Protein AF-A0AAJ1UDT7-F1 (afdb_monomer)

Nearest PDB structures (foldseek):
  6r1m-assembly1_B  TM=7.738E-01  e=2.959E+00  Escherichia coli
  6x94-assembly1_A  TM=7.320E-01  e=2.959E+00  Methanosarcina mazei Go1
  6r1m-assembly1_A  TM=7.835E-01  e=3.579E+00  Escherichia coli
  3qne-assembly1_A  TM=5.877E-01  e=6.746E+00  Candida albicans

Structure (mmCIF, N/CA/C/O backbone):
data_AF-A0AAJ1UDT7-F1
#
_entry.id   AF-A0AAJ1UDT7-F1
#
loop_
_atom_site.group_PDB
_atom_site.id
_atom_site.type_symbol
_atom_site.label_atom_id
_atom_site.label_alt_id
_atom_site.label_comp_id
_atom_site.label_asym_id
_atom_site.label_entity_id
_atom_site.label_seq_id
_atom_site.pdbx_PDB_ins_code
_atom_site.Cartn_x
_atom_site.Cartn_y
_atom_site.Cartn_z
_atom_site.occupancy
_atom_site.B_iso_or_equiv
_atom_site.auth_seq_id
_atom_site.auth_comp_id
_atom_site.auth_asym_id
_atom_site.auth_atom_id
_atom_site.pdbx_PDB_model_num
ATOM 1 N N . MET A 1 1 ? -9.057 -3.446 -27.666 1.00 34.09 1 MET A N 1
ATOM 2 C CA . MET A 1 1 ? -7.595 -3.585 -27.483 1.00 34.09 1 MET A CA 1
ATOM 3 C C . MET A 1 1 ? -7.185 -2.738 -26.291 1.00 34.09 1 MET A C 1
ATOM 5 O O . MET A 1 1 ? -7.239 -1.519 -26.394 1.00 34.09 1 MET A O 1
ATOM 9 N N . TYR A 1 2 ? -6.841 -3.351 -25.158 1.00 33.16 2 TYR A N 1
ATOM 10 C CA . TYR A 1 2 ? -6.226 -2.615 -24.051 1.00 33.16 2 TYR A CA 1
ATOM 11 C C . TYR A 1 2 ? -4.789 -2.281 -24.462 1.00 33.16 2 TYR A C 1
ATOM 13 O O . TYR A 1 2 ? -3.961 -3.177 -24.604 1.00 33.16 2 TYR A O 1
ATOM 21 N N . LYS A 1 3 ? -4.513 -1.002 -24.743 1.00 38.91 3 LYS A N 1
ATOM 22 C CA . LYS A 1 3 ? -3.144 -0.517 -24.932 1.00 38.91 3 LYS A CA 1
ATOM 23 C C . LYS A 1 3 ? -2.453 -0.612 -23.577 1.00 38.91 3 LYS A C 1
ATOM 25 O O . LYS A 1 3 ? -2.772 0.158 -22.678 1.00 38.91 3 LYS A O 1
ATOM 30 N N . ILE A 1 4 ? -1.542 -1.568 -23.432 1.00 43.66 4 ILE A N 1
ATOM 31 C CA . ILE A 1 4 ? -0.603 -1.587 -22.314 1.00 43.66 4 ILE A CA 1
ATOM 32 C C . ILE A 1 4 ? 0.256 -0.333 -22.496 1.00 43.66 4 ILE A C 1
ATOM 34 O O . ILE A 1 4 ? 1.068 -0.263 -23.418 1.00 43.66 4 ILE A O 1
ATOM 38 N N . GLN A 1 5 ? 0.001 0.701 -21.695 1.00 48.53 5 GLN A N 1
ATOM 39 C CA . GLN A 1 5 ? 0.920 1.824 -21.563 1.00 48.53 5 GLN A CA 1
ATOM 40 C C . GLN A 1 5 ? 2.182 1.261 -20.918 1.00 48.53 5 GLN A C 1
ATOM 42 O O . GLN A 1 5 ? 2.215 0.995 -19.720 1.00 48.53 5 GLN A O 1
ATOM 47 N N . VAL A 1 6 ? 3.198 1.008 -21.738 1.00 51.22 6 VAL A N 1
ATOM 48 C CA . VAL A 1 6 ? 4.539 0.713 -21.246 1.00 51.22 6 VAL A CA 1
ATOM 49 C C . VAL A 1 6 ? 5.098 2.053 -20.789 1.00 51.22 6 VAL A C 1
ATOM 51 O O . VAL A 1 6 ? 5.567 2.845 -21.604 1.00 51.22 6 VAL A O 1
ATOM 54 N N . LEU A 1 7 ? 4.925 2.364 -19.505 1.00 57.94 7 LEU A N 1
ATOM 55 C CA . LEU A 1 7 ? 5.589 3.514 -18.903 1.00 57.94 7 LEU A CA 1
ATOM 56 C C . LEU A 1 7 ? 7.108 3.290 -18.991 1.00 57.94 7 LEU A C 1
ATOM 58 O O . LEU A 1 7 ? 7.557 2.154 -18.798 1.00 57.94 7 LEU A O 1
ATOM 62 N N . PRO A 1 8 ? 7.905 4.334 -19.271 1.00 67.81 8 PRO A N 1
ATOM 63 C CA . PRO A 1 8 ? 9.346 4.281 -19.069 1.00 67.81 8 PRO A CA 1
ATOM 64 C C . PRO A 1 8 ? 9.648 3.758 -17.662 1.00 67.81 8 PRO A C 1
ATOM 66 O O . PRO A 1 8 ? 8.950 4.105 -16.707 1.00 67.81 8 PRO A O 1
ATOM 69 N N . PHE A 1 9 ? 10.672 2.916 -17.534 1.00 67.25 9 PHE A N 1
ATOM 70 C CA . PHE A 1 9 ? 11.012 2.239 -16.279 1.00 67.25 9 PHE A CA 1
ATOM 71 C C . PHE A 1 9 ? 11.140 3.216 -15.093 1.00 67.25 9 PHE A C 1
ATOM 73 O O . PHE A 1 9 ? 10.596 2.962 -14.019 1.00 67.25 9 PHE A O 1
ATOM 80 N N . ASP A 1 10 ? 11.740 4.386 -15.325 1.00 71.56 10 ASP A N 1
ATOM 81 C CA . ASP A 1 10 ? 11.875 5.448 -14.323 1.00 71.56 10 ASP A CA 1
ATOM 82 C C . ASP A 1 10 ? 10.526 6.039 -13.883 1.00 71.56 10 ASP A C 1
ATOM 84 O O . ASP A 1 10 ? 10.299 6.283 -12.698 1.00 71.56 10 ASP A O 1
ATOM 88 N N . GLU A 1 11 ? 9.582 6.225 -14.809 1.00 77.88 11 GLU A N 1
ATOM 89 C CA . GLU A 1 11 ? 8.242 6.724 -14.478 1.00 77.88 11 GLU A CA 1
ATOM 90 C C . G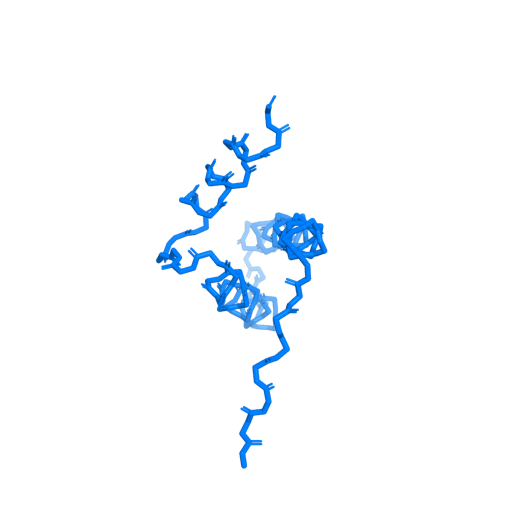LU A 1 11 ? 7.438 5.692 -13.681 1.00 77.88 11 GLU A C 1
ATOM 92 O O . GLU A 1 11 ? 6.708 6.058 -12.756 1.00 77.88 11 GLU A O 1
ATOM 97 N N . ALA A 1 12 ? 7.593 4.404 -13.997 1.00 76.62 12 ALA A N 1
ATOM 98 C CA . ALA A 1 12 ? 6.966 3.320 -13.2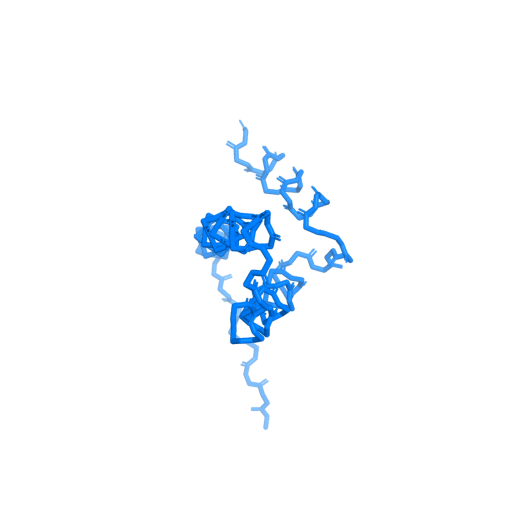47 1.00 76.62 12 ALA A CA 1
ATOM 99 C C . ALA A 1 12 ? 7.509 3.238 -11.808 1.00 76.62 12 ALA A C 1
ATOM 101 O O . ALA A 1 12 ? 6.722 3.104 -10.869 1.00 76.62 12 ALA A O 1
ATOM 102 N N . LEU A 1 13 ? 8.824 3.399 -11.616 1.00 81.00 13 LEU A N 1
ATOM 103 C CA . LEU A 1 13 ? 9.449 3.447 -10.288 1.00 81.00 13 LEU A CA 1
ATOM 104 C C . LEU A 1 13 ? 8.984 4.660 -9.470 1.00 81.00 13 LEU A C 1
ATOM 106 O O . LEU A 1 13 ? 8.662 4.519 -8.289 1.00 81.00 13 LEU A O 1
ATOM 110 N N . VAL A 1 14 ? 8.887 5.842 -10.088 1.00 84.69 14 VAL A N 1
ATOM 111 C CA . VAL A 1 14 ? 8.379 7.059 -9.425 1.00 84.69 14 VAL A CA 1
ATOM 112 C C . VAL A 1 14 ? 6.901 6.923 -9.044 1.00 84.69 14 VAL A C 1
ATOM 11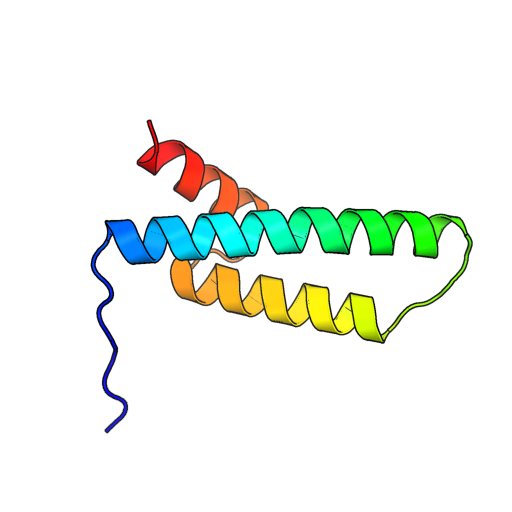4 O O . VAL A 1 14 ? 6.480 7.417 -7.998 1.00 84.69 14 VAL A O 1
ATOM 117 N N . GLN A 1 15 ? 6.083 6.263 -9.864 1.00 84.38 15 GLN A N 1
ATOM 118 C CA . GLN A 1 15 ? 4.687 6.000 -9.502 1.00 84.38 15 GLN A CA 1
ATOM 119 C C . GLN A 1 15 ? 4.575 4.967 -8.379 1.00 84.38 15 GLN A C 1
ATOM 121 O O . GLN A 1 15 ? 3.813 5.169 -7.432 1.00 84.38 15 GLN A O 1
ATOM 126 N N . LEU A 1 16 ? 5.375 3.902 -8.438 1.00 85.81 16 LEU A N 1
ATOM 127 C CA . LEU A 1 16 ? 5.439 2.885 -7.395 1.00 85.81 16 LEU A CA 1
ATOM 128 C C . LEU A 1 16 ? 5.866 3.479 -6.042 1.00 85.81 16 LEU A C 1
ATOM 130 O O . LEU A 1 16 ? 5.254 3.166 -5.019 1.00 85.81 16 LEU A O 1
ATOM 134 N N . SER A 1 17 ? 6.859 4.373 -6.020 1.00 87.50 17 SER A N 1
ATOM 135 C CA . SER A 1 17 ? 7.308 5.023 -4.783 1.00 87.50 17 SER A CA 1
ATOM 136 C C . SER A 1 17 ? 6.213 5.889 -4.152 1.00 87.50 17 SER A C 1
ATOM 138 O O . SER A 1 17 ? 5.965 5.774 -2.949 1.00 87.50 17 SER A O 1
ATOM 140 N N . LYS A 1 18 ? 5.475 6.663 -4.960 1.00 90.81 18 LYS A N 1
ATOM 141 C CA . LYS A 1 18 ? 4.312 7.448 -4.504 1.00 90.81 18 LYS A CA 1
ATOM 142 C C . LYS A 1 18 ? 3.202 6.565 -3.940 1.00 90.81 18 LYS A C 1
ATOM 144 O O . LYS A 1 18 ? 2.646 6.875 -2.889 1.00 90.81 18 LYS A O 1
ATOM 149 N N . LEU A 1 19 ? 2.887 5.452 -4.605 1.00 91.25 19 LEU A N 1
ATOM 150 C CA . LEU A 1 19 ? 1.875 4.508 -4.121 1.00 91.25 19 LEU A CA 1
ATOM 151 C C . LEU A 1 19 ? 2.274 3.890 -2.777 1.00 91.25 19 LEU A C 1
ATOM 153 O O . LEU A 1 19 ? 1.443 3.799 -1.872 1.00 91.25 19 LEU A O 1
ATOM 157 N N . ILE A 1 20 ? 3.545 3.511 -2.620 1.00 90.12 20 ILE A N 1
ATOM 158 C CA . ILE A 1 20 ? 4.077 2.988 -1.356 1.00 90.12 20 ILE A CA 1
ATOM 159 C C . ILE A 1 20 ? 4.001 4.046 -0.247 1.00 90.12 20 ILE A C 1
ATOM 161 O O . ILE A 1 20 ? 3.633 3.720 0.885 1.00 90.12 20 ILE A O 1
ATOM 165 N N . GLU A 1 21 ? 4.337 5.302 -0.538 1.00 92.00 21 GLU A N 1
ATOM 166 C CA . GLU A 1 21 ? 4.255 6.399 0.434 1.00 92.00 21 GLU A CA 1
ATOM 167 C C . GLU A 1 21 ? 2.808 6.674 0.873 1.00 92.00 21 GLU A C 1
ATOM 169 O O . GLU A 1 21 ? 2.524 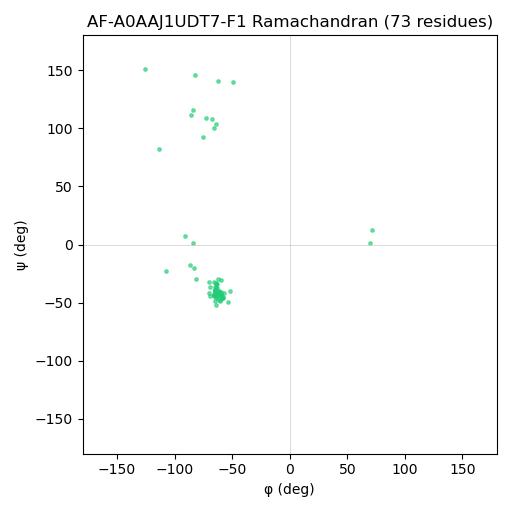6.765 2.074 1.00 92.00 21 GLU A O 1
ATOM 174 N N . ASN A 1 22 ? 1.875 6.695 -0.082 1.00 93.44 22 ASN A N 1
ATOM 175 C CA . ASN A 1 22 ? 0.444 6.809 0.194 1.00 93.44 22 ASN A CA 1
ATOM 176 C C . ASN A 1 22 ? -0.045 5.646 1.064 1.00 93.44 22 ASN A C 1
ATOM 178 O O . ASN A 1 22 ? -0.692 5.873 2.087 1.00 93.44 22 ASN A O 1
ATOM 182 N N . TYR A 1 23 ? 0.332 4.409 0.726 1.00 92.88 23 TYR A N 1
ATOM 183 C CA . TYR A 1 23 ? -0.013 3.232 1.523 1.00 92.88 23 TYR A CA 1
ATOM 184 C C . TYR A 1 23 ? 0.493 3.355 2.964 1.00 92.88 23 TYR A C 1
ATOM 186 O O . TYR A 1 23 ? -0.269 3.119 3.899 1.00 92.88 23 TYR A O 1
ATOM 194 N N . LYS A 1 24 ? 1.748 3.778 3.175 1.00 91.94 24 LYS A N 1
ATOM 195 C CA . LYS A 1 24 ? 2.309 3.981 4.524 1.00 91.94 24 LYS A CA 1
ATOM 196 C C . LYS A 1 24 ? 1.524 5.023 5.319 1.00 91.94 24 LYS A C 1
ATOM 198 O O . LYS A 1 24 ? 1.236 4.804 6.497 1.00 91.94 24 LYS A O 1
ATOM 203 N N . THR A 1 25 ? 1.164 6.131 4.678 1.00 94.56 25 THR A N 1
ATOM 204 C CA . THR A 1 25 ? 0.408 7.221 5.305 1.00 94.56 25 THR A CA 1
ATOM 205 C C . THR A 1 25 ? -0.977 6.753 5.735 1.00 94.56 25 THR A C 1
ATOM 207 O O . THR A 1 25 ? -1.335 6.878 6.908 1.00 94.56 25 THR A O 1
ATOM 210 N N . ILE A 1 26 ? -1.728 6.141 4.819 1.00 92.75 26 ILE A N 1
ATOM 211 C CA . ILE A 1 26 ? -3.079 5.642 5.093 1.00 92.75 26 ILE A CA 1
ATOM 212 C C . ILE A 1 26 ? -3.040 4.509 6.122 1.00 92.75 26 ILE A C 1
ATOM 214 O O . ILE A 1 26 ? -3.849 4.491 7.046 1.00 92.75 26 ILE A O 1
ATOM 218 N N . HIS A 1 27 ? -2.051 3.614 6.054 1.00 93.25 27 HIS A N 1
ATOM 219 C CA . HIS A 1 27 ? -1.905 2.513 7.007 1.00 93.25 27 HIS A CA 1
ATOM 220 C C . HIS A 1 27 ? -1.636 3.021 8.429 1.00 93.25 27 HIS A C 1
ATOM 222 O O . HIS A 1 27 ? -2.150 2.468 9.401 1.00 93.25 27 HIS A O 1
ATOM 228 N N . ASN A 1 28 ? -0.869 4.105 8.570 1.00 94.12 28 ASN A N 1
ATOM 229 C CA . ASN A 1 28 ? -0.650 4.752 9.861 1.00 94.12 28 ASN A CA 1
ATOM 230 C C . ASN A 1 28 ? -1.954 5.337 10.432 1.00 94.12 28 ASN A C 1
ATOM 232 O O . ASN A 1 28 ? -2.224 5.189 11.624 1.00 94.12 28 ASN A O 1
ATOM 236 N N . ILE A 1 29 ? -2.780 5.965 9.590 1.00 92.88 29 ILE A N 1
ATOM 237 C CA . ILE A 1 29 ? -4.096 6.486 9.995 1.00 92.88 29 ILE A CA 1
ATOM 238 C C . ILE A 1 29 ? -5.019 5.331 10.398 1.00 92.88 29 ILE A C 1
ATOM 240 O O . ILE A 1 29 ? -5.576 5.363 11.494 1.00 92.88 29 ILE A O 1
ATOM 244 N N . TYR A 1 30 ? -5.108 4.282 9.576 1.00 92.94 30 TYR A N 1
ATOM 245 C CA . TYR A 1 30 ? -5.876 3.071 9.876 1.00 92.94 30 TYR A CA 1
ATOM 246 C C . TYR A 1 30 ? -5.472 2.466 11.221 1.00 92.94 30 TYR A C 1
ATOM 248 O O . TYR A 1 30 ? -6.321 2.208 12.069 1.00 92.94 30 TYR A O 1
ATOM 256 N N . SER A 1 31 ? -4.167 2.295 11.453 1.00 92.12 31 SER A N 1
ATOM 257 C CA . SER A 1 31 ? -3.634 1.738 12.700 1.00 92.12 31 SER A CA 1
ATOM 258 C C . SER A 1 31 ? -4.028 2.587 13.913 1.00 92.12 31 SER A C 1
ATOM 260 O O . SER A 1 31 ? -4.499 2.053 14.917 1.00 92.12 31 SER A O 1
ATOM 262 N N . LYS A 1 32 ? -3.930 3.919 13.807 1.00 94.06 32 LYS A N 1
ATOM 263 C CA . LYS A 1 32 ? -4.369 4.844 14.863 1.00 94.06 32 LYS A CA 1
ATOM 264 C C . LYS A 1 32 ? -5.878 4.783 15.110 1.00 94.06 32 LYS A C 1
ATOM 266 O O . LYS A 1 32 ? -6.292 4.805 16.266 1.00 94.06 32 LYS A O 1
ATOM 271 N N . ASN A 1 33 ? -6.693 4.702 14.061 1.00 91.81 33 ASN A N 1
ATOM 272 C CA . ASN A 1 33 ? -8.150 4.583 14.182 1.00 91.81 33 ASN A CA 1
ATOM 273 C C . ASN A 1 33 ? -8.536 3.251 14.835 1.00 91.81 33 ASN A C 1
ATOM 275 O O . ASN A 1 33 ? -9.307 3.237 15.794 1.00 91.81 33 ASN A O 1
ATOM 279 N N . LYS A 1 34 ? -7.896 2.156 14.419 1.00 89.06 34 LYS A N 1
ATOM 280 C CA . LYS A 1 34 ? -8.092 0.821 14.989 1.00 89.06 34 LYS A CA 1
ATOM 281 C C . LYS A 1 34 ? -7.713 0.754 16.469 1.00 89.06 34 LYS A C 1
ATOM 283 O O . LYS A 1 34 ? -8.458 0.180 17.256 1.00 89.06 34 LYS A O 1
ATOM 288 N N . GLN A 1 35 ? -6.614 1.395 16.878 1.00 92.62 35 GLN A N 1
ATOM 289 C CA . GLN A 1 35 ? -6.236 1.519 18.297 1.00 92.62 35 GLN A CA 1
ATOM 290 C C . GLN A 1 35 ? -7.273 2.290 19.125 1.00 92.62 35 GLN A C 1
ATOM 292 O O . GLN A 1 35 ? -7.441 2.018 20.310 1.00 92.62 35 GLN A O 1
ATOM 297 N N . LYS A 1 36 ? -7.989 3.233 18.504 1.00 92.94 36 LYS A N 1
ATOM 298 C CA . LYS A 1 36 ? -9.095 3.974 19.126 1.00 92.94 36 LYS A CA 1
ATOM 299 C C . LYS A 1 36 ? -10.434 3.224 19.070 1.00 92.94 36 LYS A C 1
ATOM 301 O O . LYS A 1 36 ? -11.437 3.770 19.517 1.00 92.94 36 LYS A O 1
ATOM 306 N N . GLY A 1 37 ? -10.469 2.012 18.508 1.00 90.81 37 GLY A N 1
ATOM 307 C CA . GLY A 1 37 ? -11.698 1.241 18.299 1.00 90.81 37 GLY A CA 1
ATOM 308 C C . GLY A 1 37 ? -12.606 1.790 17.193 1.00 90.81 37 GLY A C 1
ATOM 309 O O . GLY A 1 37 ? -13.757 1.377 17.094 1.00 90.81 37 GLY A O 1
ATOM 310 N N . ILE A 1 38 ? -12.111 2.716 16.367 1.00 90.31 38 ILE A N 1
ATOM 311 C CA . ILE A 1 38 ? -12.844 3.259 15.222 1.00 90.31 38 ILE A CA 1
ATOM 312 C C . ILE A 1 38 ? -12.646 2.297 14.053 1.00 90.31 38 ILE A C 1
ATOM 314 O O . ILE A 1 38 ? -11.522 2.118 13.579 1.00 90.31 38 ILE A O 1
ATOM 318 N N . ASN A 1 39 ? -13.738 1.688 13.594 1.00 85.62 39 ASN A N 1
ATOM 319 C CA . ASN A 1 39 ? -13.727 0.919 12.359 1.00 85.62 39 ASN A CA 1
ATOM 320 C C . ASN A 1 39 ? -13.973 1.864 11.181 1.00 85.62 39 ASN A C 1
ATOM 322 O O . ASN A 1 39 ? -15.058 2.427 11.056 1.00 85.62 39 ASN A O 1
ATOM 326 N N . ASP A 1 40 ? -12.951 2.056 10.354 1.00 87.75 40 ASP A N 1
ATOM 327 C CA . ASP A 1 40 ? -12.988 2.954 9.204 1.00 87.75 40 ASP A CA 1
ATOM 328 C C . ASP A 1 40 ? -12.880 2.133 7.915 1.00 87.75 40 ASP A C 1
ATOM 330 O O . ASP A 1 40 ? -11.804 1.934 7.347 1.00 87.75 40 ASP A O 1
ATOM 334 N N . GLU A 1 41 ? -14.028 1.596 7.499 1.00 91.06 41 GLU A N 1
ATOM 335 C CA . GLU A 1 41 ? -14.167 0.720 6.331 1.00 91.06 41 GLU A CA 1
ATOM 336 C C . GLU A 1 41 ? -13.717 1.412 5.034 1.00 91.06 41 GLU A C 1
ATOM 338 O O . 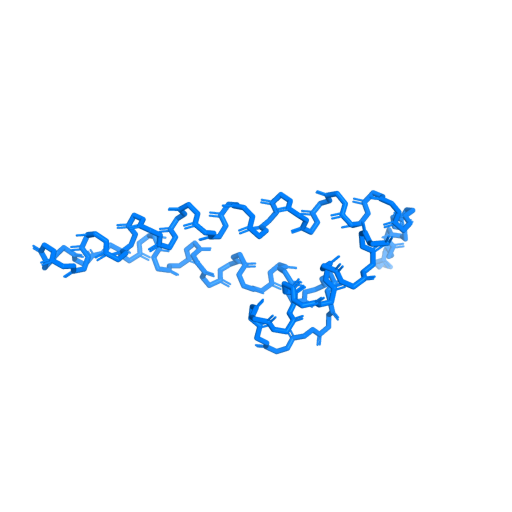GLU A 1 41 ? -13.183 0.768 4.130 1.00 91.06 41 GLU A O 1
ATOM 343 N N . ALA A 1 42 ? -13.868 2.737 4.945 1.00 92.25 42 ALA A N 1
ATOM 344 C CA . ALA A 1 42 ? -13.389 3.507 3.802 1.00 92.25 42 ALA A CA 1
ATOM 345 C C . ALA A 1 42 ? -11.859 3.449 3.700 1.00 92.25 42 ALA A C 1
ATOM 347 O O . ALA A 1 42 ? -11.316 3.175 2.629 1.00 92.25 42 ALA A O 1
ATOM 348 N N . ILE A 1 43 ? -11.163 3.637 4.824 1.00 92.06 43 ILE A N 1
ATOM 349 C CA . ILE A 1 43 ? -9.702 3.529 4.888 1.00 92.06 43 ILE A CA 1
ATOM 350 C C . ILE A 1 43 ? -9.239 2.095 4.603 1.00 92.06 43 ILE A C 1
ATOM 352 O O . ILE A 1 43 ? -8.234 1.898 3.919 1.00 92.06 43 ILE A O 1
ATOM 356 N N . GLU A 1 44 ? -9.956 1.087 5.100 1.00 92.00 44 GLU A N 1
ATOM 357 C CA . GLU A 1 44 ? -9.629 -0.317 4.832 1.00 92.00 44 GLU A CA 1
ATOM 358 C C . GLU A 1 44 ? -9.741 -0.659 3.339 1.00 92.00 44 GLU A C 1
ATOM 360 O O . GLU A 1 44 ? -8.813 -1.234 2.762 1.00 92.00 44 GLU A O 1
ATOM 365 N N . ASN A 1 45 ? -10.820 -0.224 2.685 1.00 94.06 45 ASN A N 1
ATOM 366 C CA . ASN A 1 45 ? -10.995 -0.372 1.241 1.00 94.06 45 ASN A CA 1
ATOM 367 C C . ASN A 1 45 ? -9.905 0.361 0.447 1.00 94.06 45 ASN A C 1
ATOM 369 O O . ASN A 1 45 ? -9.380 -0.178 -0.530 1.00 94.06 45 ASN A O 1
ATOM 373 N N . GLU A 1 46 ? -9.508 1.554 0.887 1.00 93.69 46 GLU A N 1
ATOM 374 C CA . GLU A 1 46 ? -8.435 2.313 0.244 1.00 93.69 46 GLU A CA 1
ATOM 375 C C . GLU A 1 46 ? -7.078 1.597 0.354 1.00 93.69 46 GLU A C 1
ATOM 377 O O . GLU A 1 46 ? -6.328 1.513 -0.622 1.00 93.69 46 GLU A O 1
ATOM 382 N N . LEU A 1 47 ? -6.778 0.980 1.503 1.00 93.00 47 LEU A N 1
ATOM 383 C CA . LEU A 1 47 ? -5.578 0.151 1.672 1.00 93.00 47 LEU A CA 1
ATOM 384 C C . LEU A 1 47 ? -5.578 -1.076 0.755 1.00 93.00 47 LEU A C 1
ATOM 386 O O . LEU A 1 47 ? -4.522 -1.447 0.233 1.00 93.00 47 LEU A O 1
ATOM 390 N N . ILE A 1 48 ? -6.738 -1.701 0.544 1.00 91.94 48 ILE A N 1
ATOM 391 C CA . ILE A 1 48 ? -6.896 -2.822 -0.393 1.00 91.94 48 ILE A CA 1
ATOM 392 C C . ILE A 1 48 ? -6.656 -2.354 -1.835 1.00 91.94 48 ILE A C 1
ATOM 394 O O . ILE A 1 48 ? -5.921 -3.011 -2.578 1.00 91.94 48 ILE A O 1
ATOM 398 N N . ASN A 1 49 ? -7.212 -1.203 -2.223 1.00 92.44 49 ASN A N 1
ATOM 399 C CA . ASN A 1 49 ? -7.007 -0.623 -3.551 1.00 92.44 49 ASN A CA 1
ATOM 400 C C . ASN A 1 49 ? -5.530 -0.302 -3.804 1.00 92.44 49 ASN A C 1
ATOM 402 O O . ASN A 1 49 ? -4.981 -0.738 -4.817 1.00 92.44 49 ASN A O 1
ATOM 406 N N . LEU A 1 50 ? -4.862 0.355 -2.850 1.00 91.94 50 LEU A N 1
ATOM 407 C CA . LEU A 1 50 ? -3.435 0.669 -2.945 1.00 91.94 50 LEU A CA 1
ATOM 408 C C . LEU A 1 50 ? -2.570 -0.590 -3.03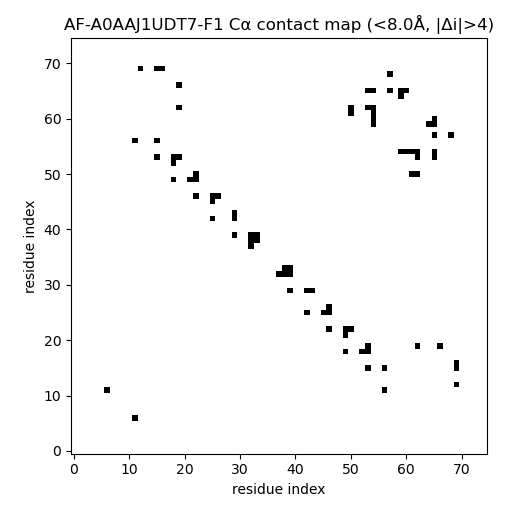8 1.00 91.94 50 LEU A C 1
ATOM 410 O O . LEU A 1 50 ? -1.645 -0.634 -3.846 1.00 91.94 50 LEU A O 1
ATOM 414 N N . ARG A 1 51 ? -2.888 -1.644 -2.275 1.00 90.31 51 ARG A N 1
ATOM 415 C CA . ARG A 1 51 ? -2.208 -2.947 -2.398 1.00 90.31 51 ARG A CA 1
ATOM 416 C C . ARG A 1 51 ? -2.338 -3.531 -3.794 1.00 90.31 51 ARG A C 1
ATOM 418 O O . ARG A 1 51 ? -1.347 -3.989 -4.361 1.00 90.31 51 ARG A O 1
ATOM 425 N N . ARG A 1 52 ? -3.545 -3.496 -4.356 1.00 89.69 52 ARG A N 1
ATOM 426 C CA . ARG A 1 52 ? -3.802 -3.997 -5.707 1.00 89.69 52 ARG A CA 1
ATOM 427 C C . ARG A 1 52 ? -3.038 -3.193 -6.754 1.00 89.69 52 ARG A C 1
ATOM 429 O O . ARG A 1 52 ? -2.497 -3.784 -7.681 1.00 89.69 52 ARG A O 1
ATOM 436 N N . ASP A 1 53 ? -2.980 -1.874 -6.613 1.00 89.44 53 ASP A N 1
ATOM 437 C CA . ASP A 1 53 ? -2.263 -1.027 -7.563 1.00 89.44 53 ASP A CA 1
ATOM 438 C C . ASP A 1 53 ? -0.748 -1.228 -7.466 1.00 89.44 53 ASP A C 1
ATOM 440 O O . ASP A 1 53 ? -0.119 -1.460 -8.492 1.00 89.44 53 ASP A O 1
ATOM 444 N N . ILE A 1 54 ? -0.171 -1.289 -6.262 1.00 87.94 54 ILE A N 1
ATOM 445 C CA . ILE A 1 54 ? 1.252 -1.621 -6.052 1.00 87.94 54 ILE A CA 1
ATOM 446 C C . ILE A 1 54 ? 1.606 -2.987 -6.662 1.00 87.94 54 ILE A C 1
ATOM 448 O O . ILE A 1 54 ? 2.642 -3.128 -7.317 1.00 87.94 54 ILE A O 1
ATOM 452 N N . SER A 1 55 ? 0.732 -3.984 -6.499 1.00 86.50 55 SER A N 1
ATOM 453 C CA . SER A 1 55 ? 0.923 -5.318 -7.078 1.00 86.50 55 SER A CA 1
ATOM 454 C C . SER A 1 55 ? 0.935 -5.296 -8.612 1.00 86.50 55 SER A C 1
ATOM 456 O O . SER A 1 55 ? 1.725 -6.009 -9.221 1.00 86.50 55 SER A O 1
ATOM 458 N N . LYS A 1 56 ? 0.160 -4.419 -9.270 1.00 85.06 56 LYS A N 1
ATOM 459 C CA . LYS A 1 56 ? 0.217 -4.265 -10.740 1.00 85.06 56 LYS A CA 1
ATOM 460 C C . LYS A 1 56 ? 1.573 -3.756 -11.237 1.00 85.06 56 LYS A C 1
ATOM 462 O O . LYS A 1 56 ? 1.970 -4.116 -12.339 1.00 85.06 56 LYS A O 1
ATOM 467 N N . TYR A 1 57 ? 2.256 -2.920 -10.453 1.00 79.69 57 TYR A N 1
ATOM 468 C CA . TYR A 1 57 ? 3.565 -2.367 -10.822 1.00 79.69 57 TYR A CA 1
ATOM 469 C C . TYR A 1 57 ? 4.725 -3.325 -10.543 1.00 79.69 57 TYR A C 1
ATOM 471 O O . TYR A 1 57 ? 5.737 -3.270 -11.233 1.00 79.69 57 TYR A O 1
ATOM 479 N N . THR A 1 58 ? 4.593 -4.181 -9.531 1.00 79.44 58 THR A N 1
ATOM 480 C CA . THR A 1 58 ? 5.694 -5.034 -9.048 1.00 79.44 58 THR A CA 1
ATOM 481 C C . THR A 1 58 ? 5.529 -6.506 -9.405 1.00 79.44 58 THR A C 1
ATOM 483 O O . THR A 1 58 ? 6.509 -7.235 -9.442 1.00 79.44 58 THR A O 1
ATOM 486 N N . GLY A 1 59 ? 4.301 -6.966 -9.656 1.00 79.38 59 GLY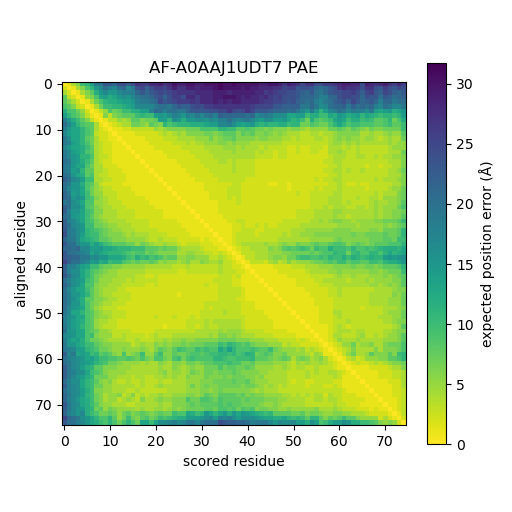 A N 1
ATOM 487 C CA . GLY A 1 59 ? 3.974 -8.392 -9.721 1.00 79.38 59 GLY A CA 1
ATOM 488 C C . GLY A 1 59 ? 4.034 -9.098 -8.360 1.00 79.38 59 GLY A C 1
ATOM 489 O O . GLY A 1 59 ? 3.780 -10.298 -8.283 1.00 79.38 59 GLY A O 1
ATOM 490 N N . GLU A 1 60 ? 4.340 -8.369 -7.283 1.00 79.88 60 GLU A N 1
ATOM 491 C CA . GLU A 1 60 ? 4.534 -8.927 -5.951 1.00 79.88 60 GLU A CA 1
ATOM 492 C C . GLU A 1 60 ? 3.204 -9.144 -5.224 1.00 79.88 60 GLU A C 1
ATOM 494 O O . GLU A 1 60 ? 2.247 -8.372 -5.357 1.00 79.88 60 GLU A O 1
ATOM 499 N N . GLN A 1 61 ? 3.156 -10.207 -4.417 1.00 73.75 61 GLN A N 1
ATOM 500 C CA . GLN A 1 61 ? 1.968 -10.581 -3.639 1.00 73.75 61 GLN A CA 1
ATOM 501 C C . GLN A 1 61 ? 1.859 -9.815 -2.313 1.00 73.75 61 GLN A C 1
ATOM 503 O O . GLN A 1 61 ? 0.774 -9.722 -1.739 1.00 73.75 61 GLN A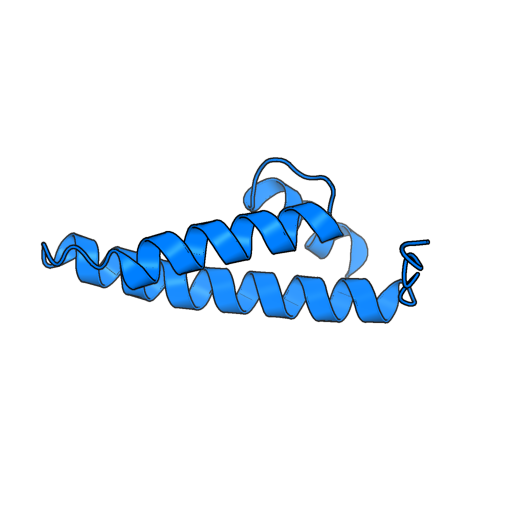 O 1
ATOM 508 N N . THR A 1 62 ? 2.970 -9.261 -1.815 1.00 81.81 62 THR A N 1
ATOM 509 C CA . THR A 1 62 ? 3.021 -8.522 -0.548 1.00 81.81 62 THR A CA 1
ATOM 510 C C . THR A 1 62 ? 3.620 -7.131 -0.741 1.00 81.81 62 THR A C 1
ATOM 512 O O . THR A 1 62 ? 4.471 -6.899 -1.600 1.00 81.81 62 THR A O 1
ATOM 515 N N . ILE A 1 63 ? 3.195 -6.188 0.107 1.00 81.06 63 ILE A N 1
ATOM 516 C CA . ILE A 1 63 ? 3.754 -4.828 0.125 1.00 81.06 63 ILE A CA 1
ATOM 517 C C . ILE A 1 63 ? 5.234 -4.838 0.515 1.00 81.06 63 ILE A C 1
ATOM 519 O O . ILE A 1 63 ? 6.005 -4.027 0.015 1.00 81.06 63 ILE A O 1
ATOM 523 N N . GLU A 1 64 ? 5.648 -5.746 1.396 1.00 85.38 64 GLU A N 1
ATOM 524 C CA . GLU A 1 64 ? 7.037 -5.838 1.851 1.00 85.38 64 GLU A CA 1
ATOM 525 C C . GLU A 1 64 ? 7.975 -6.239 0.710 1.00 85.38 64 GLU A C 1
ATOM 527 O O . GLU A 1 64 ? 9.022 -5.612 0.537 1.00 85.38 64 GLU A O 1
ATOM 532 N N . SER A 1 65 ? 7.569 -7.206 -0.119 1.00 83.31 65 SER A N 1
ATOM 533 C CA . SER A 1 65 ? 8.317 -7.573 -1.323 1.00 83.31 65 SER A CA 1
ATOM 534 C C . SER A 1 65 ? 8.364 -6.424 -2.331 1.00 83.31 65 SER A C 1
ATOM 536 O O . SER A 1 65 ? 9.437 -6.110 -2.842 1.00 83.31 65 SER A O 1
ATOM 538 N N . ALA A 1 66 ? 7.243 -5.725 -2.544 1.00 82.12 66 ALA A N 1
ATOM 539 C CA . ALA A 1 66 ? 7.193 -4.552 -3.418 1.00 82.12 66 ALA A CA 1
ATOM 540 C C . ALA A 1 66 ? 8.141 -3.426 -2.954 1.00 82.12 66 ALA A C 1
ATOM 542 O O . ALA A 1 66 ? 8.835 -2.816 -3.767 1.00 82.12 66 ALA A O 1
ATOM 543 N N . ILE A 1 67 ? 8.214 -3.171 -1.642 1.00 84.00 67 ILE A N 1
ATOM 544 C CA . ILE A 1 67 ? 9.141 -2.192 -1.052 1.00 84.00 67 ILE A CA 1
ATOM 545 C C . ILE A 1 67 ? 10.592 -2.640 -1.232 1.00 84.00 67 ILE A C 1
ATOM 547 O O . ILE A 1 67 ? 11.447 -1.819 -1.564 1.00 84.00 67 ILE A O 1
ATOM 551 N N . LYS A 1 68 ? 10.885 -3.926 -1.011 1.00 85.69 68 LYS A N 1
ATOM 552 C CA . LYS A 1 68 ? 12.233 -4.470 -1.196 1.00 85.69 68 LYS A CA 1
ATOM 553 C C . LYS A 1 68 ? 12.693 -4.315 -2.646 1.00 85.69 68 LYS A C 1
ATOM 555 O O . LYS A 1 68 ? 13.774 -3.779 -2.866 1.00 85.69 68 LYS A O 1
ATOM 560 N N . MET A 1 69 ? 11.849 -4.698 -3.604 1.00 82.88 69 MET A N 1
ATOM 561 C CA . MET A 1 69 ? 12.124 -4.552 -5.033 1.00 82.88 69 MET A CA 1
ATOM 562 C C . MET A 1 69 ? 12.380 -3.086 -5.404 1.00 82.88 69 MET A C 1
ATOM 564 O O . MET A 1 69 ? 13.358 -2.798 -6.091 1.00 82.88 69 MET A O 1
ATOM 568 N N . LEU A 1 70 ? 11.556 -2.148 -4.918 1.00 81.62 70 LEU A N 1
ATOM 569 C CA . LEU A 1 70 ? 11.773 -0.716 -5.149 1.00 81.62 70 LEU A CA 1
ATOM 570 C C . LEU A 1 70 ? 13.137 -0.257 -4.599 1.00 81.62 70 LEU A C 1
ATOM 572 O O . LEU A 1 70 ? 13.878 0.438 -5.288 1.00 81.62 70 LEU A O 1
ATOM 576 N N . ASN A 1 71 ? 13.489 -0.663 -3.376 1.00 82.38 71 ASN A N 1
ATOM 577 C CA . ASN A 1 71 ? 14.756 -0.287 -2.745 1.00 82.38 71 ASN A CA 1
ATOM 578 C C . ASN A 1 71 ? 15.984 -0.873 -3.459 1.00 82.38 71 ASN A C 1
ATOM 580 O O . ASN A 1 71 ? 17.038 -0.244 -3.447 1.00 82.38 71 ASN A O 1
ATOM 584 N N . GLU A 1 72 ? 15.869 -2.064 -4.050 1.00 83.25 72 GLU A N 1
ATOM 585 C CA . GLU A 1 72 ? 16.946 -2.683 -4.835 1.00 83.25 72 GLU A CA 1
ATOM 586 C C . GLU A 1 72 ? 17.187 -1.957 -6.165 1.00 83.25 72 GLU A C 1
ATOM 588 O O . GLU A 1 72 ? 18.331 -1.875 -6.598 1.00 83.25 72 GLU A O 1
ATOM 593 N N . HIS A 1 73 ? 16.148 -1.385 -6.780 1.00 76.19 73 HIS A N 1
ATOM 594 C CA . HIS A 1 73 ? 16.262 -0.669 -8.058 1.00 76.19 73 HIS A CA 1
ATOM 595 C C . HIS A 1 73 ? 16.630 0.819 -7.920 1.00 76.19 73 HIS A C 1
ATOM 597 O O . HIS A 1 73 ? 17.060 1.423 -8.896 1.00 76.19 73 HIS A O 1
ATOM 603 N N . MET A 1 74 ? 16.469 1.423 -6.736 1.00 70.81 74 MET A N 1
ATOM 604 C CA . MET A 1 74 ? 16.860 2.821 -6.468 1.00 70.81 74 MET A CA 1
ATOM 605 C C . MET A 1 74 ? 18.299 2.978 -5.934 1.00 70.81 74 MET A C 1
ATOM 607 O O . MET A 1 74 ? 18.664 4.072 -5.499 1.00 70.81 74 MET A O 1
ATOM 611 N N . LYS A 1 75 ? 19.090 1.901 -5.898 1.00 61.31 75 LYS A N 1
ATOM 612 C CA . LYS A 1 75 ? 20.436 1.860 -5.308 1.00 61.31 75 LYS A CA 1
ATOM 613 C C . LYS A 1 75 ? 21.520 1.875 -6.378 1.00 61.31 75 LYS A C 1
ATOM 615 O O . LYS A 1 75 ? 22.550 2.535 -6.122 1.00 61.31 75 LYS A O 1
#

Secondary structure (DSSP, 8-state):
--------HHHHHHHHHHHHHHHHHHHHHHHHHHHTT---HHHHHHHHHHHHHHHHHH--SSHHHHHH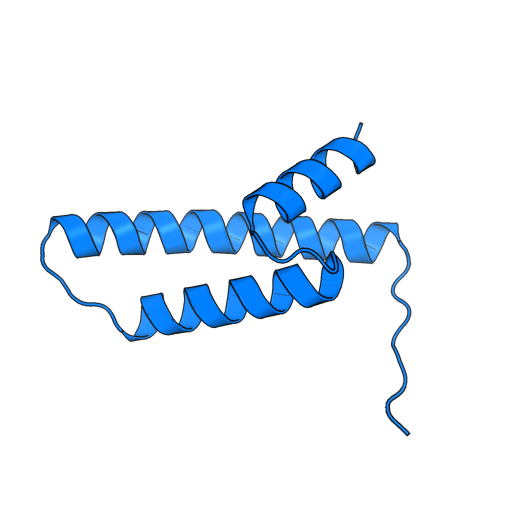HHHHHT-

pLDDT: mean 82.26, std 14.43, range [33.16, 94.56]

Solvent-accessible surface area (backbone atoms only — not comparable to full-atom values): 4453 Å² total; per-residue (Å²): 132,86,79,80,78,79,61,57,70,68,58,48,51,56,51,48,52,51,49,52,51,49,44,54,54,52,50,51,52,48,52,54,34,48,76,69,70,46,86,55,65,67,56,52,53,49,50,51,51,45,52,54,54,49,24,73,76,61,76,37,95,45,71,68,55,40,52,49,54,52,57,65,74,75,107

Mean predicted aligned error: 6.91 Å

Sequence (75 aa):
MYKIQVLPFDEALVQLSKLIENYKTIHNIYSKNKQKGINDEAIENELINLRRDISKYTGEQTIESAIKMLNEHMK

Radius of gyration: 14.17 Å; Cα contacts (8 Å, |Δi|>4): 43; chains: 1; bounding box: 35×18×47 Å

Foldseek 3Di:
DPPPPPPDPVVLLVVLVVLLVVLVVLVVVCVVCVVVVHDDVVSVVVNVVSQVVLCVSQVDPDSVVSVVVSVVVVD